Protein AF-A0A327NT05-F1 (afdb_monomer)

Mean predicted aligned error: 14.27 Å

Radius of gyration: 26.42 Å; Cα contacts (8 Å, |Δi|>4): 217; chains: 1; bounding box: 80×36×67 Å

Structure (mmCIF, N/CA/C/O backbone):
data_AF-A0A327NT05-F1
#
_entry.id   AF-A0A327NT05-F1
#
loop_
_atom_site.group_PDB
_atom_site.id
_atom_site.type_symbol
_atom_site.label_atom_id
_atom_site.label_alt_id
_atom_site.label_comp_id
_atom_site.label_asym_id
_atom_site.label_entity_id
_atom_site.label_seq_id
_atom_site.pdbx_PDB_ins_code
_atom_site.Cartn_x
_atom_site.Cartn_y
_atom_site.Cartn_z
_atom_site.occupancy
_atom_site.B_iso_or_equiv
_atom_site.auth_seq_id
_atom_site.auth_comp_id
_atom_site.auth_asym_id
_atom_site.auth_atom_id
_atom_si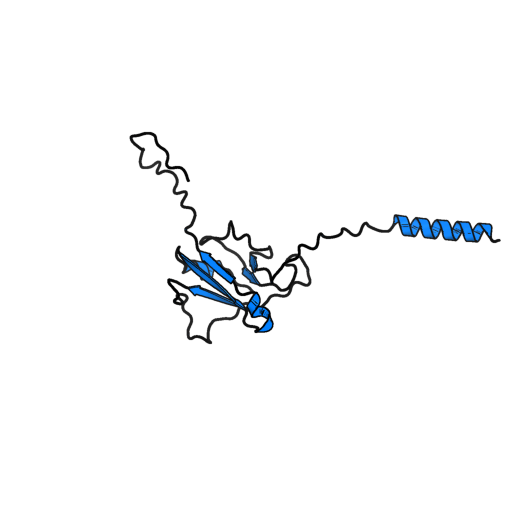te.pdbx_PDB_model_num
ATOM 1 N N . MET A 1 1 ? -62.769 20.869 27.139 1.00 61.34 1 MET A N 1
ATOM 2 C CA . MET A 1 1 ? -61.342 20.604 27.441 1.00 61.34 1 MET A CA 1
ATOM 3 C C . MET A 1 1 ? -60.601 19.830 26.342 1.00 61.34 1 MET A C 1
ATOM 5 O O . MET A 1 1 ? -59.441 20.137 26.118 1.00 61.34 1 MET A O 1
ATOM 9 N N . ASN A 1 2 ? -61.232 18.925 25.579 1.00 66.12 2 ASN A N 1
ATOM 10 C CA . ASN A 1 2 ? -60.517 18.083 24.594 1.00 66.12 2 ASN A CA 1
ATOM 11 C C . ASN A 1 2 ? -59.903 18.826 23.387 1.00 66.12 2 ASN A C 1
ATOM 13 O O . ASN A 1 2 ? -58.853 18.423 22.898 1.00 66.12 2 ASN A O 1
ATOM 17 N N . LYS A 1 3 ? -60.503 19.929 22.914 1.00 69.88 3 LYS A N 1
ATOM 18 C CA . LYS A 1 3 ? -59.990 20.667 21.738 1.00 69.88 3 LYS A CA 1
ATOM 19 C C . LYS A 1 3 ? -58.618 21.317 21.978 1.00 69.88 3 LYS A C 1
ATOM 21 O O . LYS A 1 3 ? -57.802 21.357 21.066 1.00 69.88 3 LYS A O 1
ATOM 26 N N . LEU A 1 4 ? -58.354 21.778 23.204 1.00 74.94 4 LEU A N 1
ATOM 27 C CA . LEU A 1 4 ? -57.082 22.409 23.567 1.00 74.94 4 LEU A CA 1
ATOM 28 C C . LEU A 1 4 ? -55.939 21.382 23.631 1.00 74.94 4 LEU A C 1
ATOM 30 O O . LEU A 1 4 ? -54.833 21.670 23.190 1.00 74.94 4 LEU A O 1
ATOM 34 N N . ILE A 1 5 ? -56.234 20.164 24.096 1.00 78.25 5 ILE A N 1
ATOM 35 C CA . ILE A 1 5 ? -55.276 19.048 24.152 1.00 78.25 5 ILE A CA 1
ATOM 36 C C . ILE A 1 5 ? -54.889 18.594 22.736 1.00 78.25 5 ILE A C 1
ATOM 38 O O . ILE A 1 5 ? -53.714 18.371 22.458 1.00 78.25 5 ILE A O 1
ATOM 42 N N . HIS A 1 6 ? -55.854 18.524 21.812 1.00 73.44 6 HIS A N 1
ATOM 43 C CA . HIS A 1 6 ? -55.565 18.186 20.416 1.00 73.44 6 HIS A CA 1
ATOM 44 C C . HIS A 1 6 ? -54.700 19.239 19.713 1.00 73.44 6 HIS A C 1
ATOM 46 O O . HIS A 1 6 ? -53.795 18.871 18.968 1.00 73.44 6 HIS A O 1
ATOM 52 N N . LEU A 1 7 ? -54.936 20.529 19.975 1.00 77.94 7 LEU A N 1
ATOM 53 C CA . LEU A 1 7 ? -54.112 21.611 19.426 1.00 77.94 7 LEU A CA 1
ATOM 54 C C . LEU A 1 7 ? -52.679 21.572 19.973 1.00 77.94 7 LEU A C 1
ATOM 56 O O . LEU A 1 7 ? -51.734 21.718 19.204 1.00 77.94 7 LEU A O 1
ATOM 60 N N . LEU A 1 8 ? -52.508 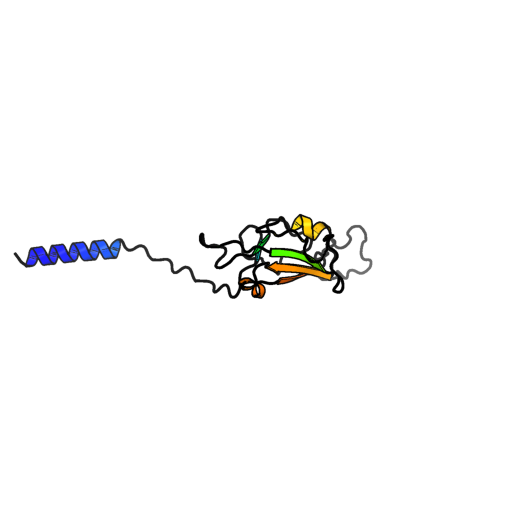21.299 21.269 1.00 80.00 8 LEU A N 1
ATOM 61 C CA . LEU A 1 8 ? -51.188 21.140 21.887 1.00 80.00 8 LEU A CA 1
ATOM 62 C C . LEU A 1 8 ? -50.413 19.960 21.290 1.00 80.00 8 LEU A C 1
ATOM 64 O O . LEU A 1 8 ? -49.258 20.121 20.904 1.00 80.00 8 LEU A O 1
ATOM 68 N N . ASN A 1 9 ? -51.062 18.805 21.129 1.00 79.12 9 ASN A N 1
ATOM 69 C CA . ASN A 1 9 ? -50.431 17.632 20.521 1.00 79.12 9 ASN A CA 1
ATOM 70 C C . ASN A 1 9 ? -50.033 17.883 19.058 1.00 79.12 9 ASN A C 1
ATOM 72 O O . ASN A 1 9 ? -48.972 17.435 18.629 1.00 79.12 9 ASN A O 1
ATOM 76 N N . LEU A 1 10 ? -50.846 18.632 18.304 1.00 83.19 10 LEU A N 1
ATOM 77 C CA . LEU A 1 10 ? -50.536 18.993 16.920 1.00 83.19 10 LEU A CA 1
ATOM 78 C C . LEU A 1 10 ? -49.303 19.908 16.839 1.00 83.19 10 LEU A C 1
ATOM 80 O O . LEU A 1 10 ? -48.413 19.670 16.028 1.00 83.19 10 LEU A O 1
ATOM 84 N N . VAL A 1 11 ? -49.221 20.924 17.701 1.00 83.31 11 VAL A N 1
ATOM 85 C CA . VAL A 1 11 ? -48.087 21.864 17.729 1.00 83.31 11 VAL A CA 1
ATOM 86 C C . VAL A 1 11 ? -46.790 21.158 18.136 1.00 83.31 11 VAL A C 1
ATOM 88 O O . VAL A 1 11 ? -45.739 21.406 17.539 1.00 83.31 11 VAL A O 1
ATOM 91 N N . VAL A 1 12 ? -46.853 20.227 19.093 1.00 83.00 12 VAL A N 1
ATOM 92 C CA . VAL A 1 12 ? -45.695 19.408 19.488 1.00 83.00 12 VAL A CA 1
ATOM 93 C C . VAL A 1 12 ? -45.249 18.501 18.338 1.00 83.00 12 VAL A C 1
ATOM 95 O O . VAL A 1 12 ? -44.059 18.414 18.048 1.00 83.00 12 VAL A O 1
ATOM 98 N N . LEU A 1 13 ? -46.185 17.882 17.615 1.00 78.81 13 LEU A N 1
ATOM 99 C CA . LEU A 1 13 ? -45.848 17.017 16.483 1.00 78.81 13 LEU A CA 1
ATOM 100 C C . LEU A 1 13 ? -45.202 17.802 15.329 1.00 78.81 13 LEU A C 1
ATOM 102 O O . LEU A 1 13 ? -44.210 17.358 14.757 1.00 78.81 13 LEU A O 1
ATOM 106 N N . VAL A 1 14 ? -45.722 18.990 15.013 1.00 82.81 14 VAL A N 1
ATOM 107 C CA . VAL A 1 14 ? -45.192 19.838 13.933 1.00 82.81 14 VAL A CA 1
ATOM 108 C C . VAL A 1 14 ? -43.806 20.390 14.277 1.00 82.81 14 VAL A C 1
ATOM 110 O O . VAL A 1 14 ? -42.925 20.406 13.420 1.00 82.81 14 VAL A O 1
ATOM 113 N N . THR A 1 15 ? -43.569 20.785 15.530 1.00 75.88 15 THR A N 1
ATOM 114 C CA . THR A 1 15 ? -42.241 21.255 15.963 1.00 75.88 15 THR A CA 1
ATOM 115 C C . THR A 1 15 ? -41.197 20.134 15.976 1.00 75.88 15 THR A C 1
ATOM 117 O O . THR A 1 15 ? -40.042 20.383 15.630 1.00 75.88 15 THR A O 1
ATOM 120 N N . LEU A 1 16 ? -41.590 18.892 16.280 1.00 74.62 16 LEU A N 1
ATOM 121 C CA . LEU A 1 16 ? -40.715 17.719 16.157 1.00 74.62 16 LEU A CA 1
ATOM 122 C C . LEU A 1 16 ? -40.359 17.405 14.695 1.00 74.62 16 LEU A C 1
ATOM 124 O O . LEU A 1 16 ? -39.199 17.120 14.402 1.00 74.62 16 LEU A O 1
ATOM 128 N N . LEU A 1 17 ? -41.326 17.502 13.778 1.00 70.94 17 LEU A N 1
ATOM 129 C CA . LEU A 1 17 ? -41.114 17.237 12.349 1.00 70.94 17 LEU A CA 1
ATOM 130 C C . LEU A 1 17 ? -40.262 18.312 11.657 1.00 70.94 17 LEU A C 1
ATOM 132 O O . LEU A 1 17 ? -39.501 17.997 10.749 1.00 70.94 17 LEU A O 1
ATOM 136 N N . LEU A 1 18 ? -40.351 19.573 12.084 1.00 70.62 18 LEU A N 1
ATOM 137 C CA . LEU A 1 18 ? -39.561 20.666 11.499 1.00 70.62 18 LEU A CA 1
ATOM 138 C C . LEU A 1 18 ? -38.110 20.712 12.009 1.00 70.62 18 LEU A C 1
ATOM 140 O O . LEU A 1 18 ? -37.250 21.283 11.342 1.00 70.62 18 LEU A O 1
ATOM 144 N N . ASN A 1 19 ? -37.819 20.092 13.157 1.00 65.44 19 ASN A N 1
ATOM 145 C CA . ASN A 1 19 ? -36.471 20.035 13.733 1.00 65.44 19 ASN A CA 1
ATOM 146 C C . ASN A 1 19 ? -35.672 18.783 13.340 1.00 65.44 19 ASN A C 1
ATOM 148 O O . ASN A 1 19 ? -34.506 18.658 13.731 1.00 65.44 19 ASN A O 1
ATOM 152 N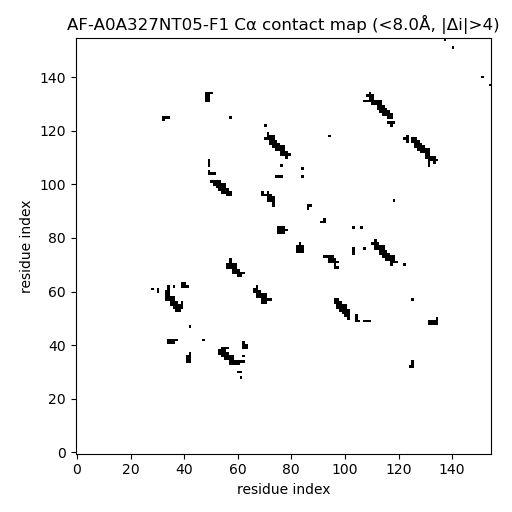 N . SER A 1 20 ? -36.246 17.853 12.573 1.00 62.62 20 SER A N 1
ATOM 153 C CA . SER A 1 20 ? -35.477 16.717 12.071 1.00 62.62 20 SER A CA 1
ATOM 154 C C . SER A 1 20 ? -34.513 17.195 10.986 1.00 62.62 20 SER A C 1
ATOM 156 O O . SER A 1 20 ? -34.911 17.472 9.854 1.00 62.62 20 SER A O 1
ATOM 158 N N . LYS A 1 21 ? -33.224 17.300 11.328 1.00 59.44 21 LYS A N 1
ATOM 159 C CA . LYS A 1 21 ? -32.163 17.495 10.334 1.00 59.44 21 LYS A CA 1
ATOM 160 C C . LYS A 1 21 ? -32.225 16.335 9.334 1.00 59.44 21 LYS A C 1
ATOM 162 O O . LYS A 1 21 ? -32.349 15.192 9.782 1.00 59.44 21 LYS A O 1
ATOM 167 N N . PRO A 1 22 ? -32.113 16.581 8.017 1.00 56.31 22 PRO A N 1
ATOM 168 C CA . PRO A 1 22 ? -31.980 15.492 7.067 1.00 56.31 22 PRO A CA 1
ATOM 169 C C . PRO A 1 22 ? -30.726 14.706 7.448 1.00 56.31 22 PRO A C 1
ATOM 171 O O . PRO A 1 22 ? -29.618 15.246 7.440 1.00 56.31 22 PRO A O 1
ATOM 174 N N . VAL A 1 23 ? -30.910 13.443 7.834 1.00 51.62 23 VAL A N 1
ATOM 175 C CA . VAL A 1 23 ? -29.812 12.483 7.905 1.00 51.62 23 VAL A CA 1
ATOM 176 C C . VAL A 1 23 ? -29.284 12.406 6.483 1.00 51.62 23 VAL A C 1
ATOM 178 O O . VAL A 1 23 ? -29.936 11.844 5.605 1.00 51.62 23 VAL A O 1
ATOM 181 N N . GLN A 1 24 ? -28.148 13.057 6.231 1.00 47.56 24 GLN A N 1
ATOM 182 C CA . GLN A 1 24 ? -27.406 12.827 5.006 1.00 47.56 24 GLN A CA 1
ATOM 183 C C . GLN A 1 24 ? -27.078 11.341 5.015 1.00 47.56 24 GLN A C 1
ATOM 185 O O . GLN A 1 24 ? -26.281 10.878 5.830 1.00 47.56 24 GLN A O 1
ATOM 190 N N . ALA A 1 25 ? -27.766 10.586 4.162 1.00 42.88 25 ALA A N 1
ATOM 191 C CA . ALA A 1 25 ? -27.378 9.234 3.841 1.00 42.88 25 ALA A CA 1
ATOM 192 C C . ALA A 1 25 ? -25.999 9.356 3.195 1.00 42.88 25 ALA A C 1
ATOM 194 O O . ALA A 1 25 ? -25.887 9.655 2.007 1.00 42.88 25 ALA A O 1
ATOM 195 N N . HIS A 1 26 ? -24.950 9.237 4.009 1.00 46.41 26 HIS A N 1
ATOM 196 C CA . HIS A 1 26 ? -23.604 9.083 3.500 1.00 46.41 26 HIS A CA 1
ATOM 197 C C . HIS A 1 26 ? -23.668 7.811 2.671 1.00 46.41 26 HIS A C 1
ATOM 199 O O . HIS A 1 26 ? -23.928 6.732 3.207 1.00 46.41 26 HIS A O 1
ATOM 205 N N . GLU A 1 27 ? -23.573 7.964 1.353 1.00 46.56 27 GLU A N 1
ATOM 206 C CA . GLU A 1 27 ? -23.531 6.849 0.426 1.00 46.56 27 GLU A CA 1
ATOM 207 C C . GLU A 1 27 ? -22.389 5.956 0.905 1.00 46.56 27 GLU A C 1
ATOM 209 O O . GLU A 1 27 ? -21.217 6.333 0.829 1.00 46.56 27 GLU A O 1
ATOM 214 N N . LYS A 1 28 ? -22.750 4.839 1.546 1.00 42.22 28 LYS A N 1
ATOM 215 C CA . LYS A 1 28 ? -21.807 3.924 2.170 1.00 42.22 28 LYS A CA 1
ATOM 216 C C . LYS A 1 28 ? -21.075 3.274 1.009 1.00 42.22 28 LYS A C 1
ATOM 218 O O . LYS A 1 28 ? -21.554 2.295 0.437 1.00 42.22 28 LYS A O 1
ATOM 223 N N . ARG A 1 29 ? -19.967 3.880 0.573 1.00 52.97 29 ARG A N 1
ATOM 224 C CA . ARG A 1 29 ? -19.095 3.267 -0.423 1.00 52.97 29 ARG A CA 1
ATOM 225 C C . ARG A 1 29 ? -18.702 1.931 0.179 1.00 52.97 29 ARG A C 1
ATOM 227 O O . ARG A 1 29 ? -18.068 1.881 1.226 1.00 52.97 29 ARG A O 1
ATOM 234 N N . ASN A 1 30 ? -19.171 0.844 -0.421 1.00 47.66 30 ASN A N 1
ATOM 235 C CA . ASN A 1 30 ? -18.843 -0.489 0.052 1.00 47.66 30 ASN A CA 1
ATOM 236 C C . ASN A 1 30 ? -17.352 -0.703 -0.219 1.00 47.66 30 ASN A C 1
ATOM 238 O O . ASN A 1 30 ? -16.967 -1.094 -1.321 1.00 47.66 30 ASN A O 1
ATOM 242 N N . PHE A 1 31 ? -16.510 -0.390 0.765 1.00 55.53 31 PHE A N 1
ATOM 243 C CA . PHE A 1 31 ? -15.091 -0.712 0.745 1.00 55.53 31 PHE A CA 1
ATOM 244 C C . PHE A 1 31 ? -14.970 -2.233 0.848 1.00 55.53 31 PHE A C 1
ATOM 246 O O . PHE A 1 31 ? -14.929 -2.812 1.931 1.00 55.53 31 PHE A O 1
ATOM 253 N N . TYR A 1 32 ? -15.011 -2.904 -0.302 1.00 52.16 32 TYR A N 1
ATOM 254 C CA . TYR A 1 32 ? -14.822 -4.344 -0.379 1.00 52.16 32 TYR A CA 1
ATOM 255 C C . TYR A 1 32 ? -13.328 -4.635 -0.204 1.00 52.16 32 TYR A C 1
ATOM 257 O O . TYR A 1 32 ? -12.534 -4.536 -1.139 1.00 52.16 32 TYR A O 1
ATOM 265 N N . GLY A 1 33 ? -12.954 -4.946 1.034 1.00 68.12 33 GLY A N 1
ATOM 266 C CA . GLY A 1 33 ? -11.579 -5.192 1.446 1.00 68.12 33 GLY A CA 1
ATOM 267 C C . GLY A 1 33 ? -10.938 -3.964 2.086 1.00 68.12 33 GLY A C 1
ATOM 268 O O . GLY A 1 33 ? -11.014 -2.858 1.558 1.00 68.12 33 GLY A O 1
ATOM 269 N N . ASN A 1 34 ? -10.276 -4.201 3.217 1.00 83.25 34 ASN A N 1
ATOM 270 C CA . ASN A 1 34 ? -9.513 -3.239 4.013 1.00 83.25 34 ASN A CA 1
ATOM 271 C C . ASN A 1 34 ? -8.710 -2.291 3.096 1.00 83.25 34 ASN A C 1
ATOM 273 O O . ASN A 1 34 ? -7.818 -2.758 2.360 1.00 83.25 34 ASN A O 1
ATOM 277 N N . PRO A 1 35 ? -9.071 -0.996 3.036 1.00 87.88 35 PRO A N 1
ATOM 278 C CA . PRO A 1 35 ? -8.473 -0.092 2.076 1.00 87.88 35 PRO A CA 1
ATOM 279 C C . PRO A 1 35 ? -7.021 0.217 2.431 1.00 87.88 35 PRO A C 1
ATOM 281 O O . PRO A 1 35 ? -6.648 0.436 3.584 1.00 87.88 35 PRO A O 1
ATOM 284 N N . LEU A 1 36 ? -6.196 0.276 1.388 1.00 93.38 36 LEU A N 1
ATOM 285 C CA . LEU A 1 36 ? -4.877 0.882 1.465 1.00 93.38 36 LEU A CA 1
ATOM 286 C C . LEU A 1 36 ? -5.052 2.389 1.291 1.00 93.38 36 LEU A C 1
ATOM 288 O O . LEU A 1 36 ? -5.733 2.826 0.363 1.00 93.38 36 LEU A O 1
ATOM 292 N N . THR A 1 37 ? -4.450 3.173 2.171 1.00 95.00 37 THR A N 1
ATOM 293 C CA . THR A 1 37 ? -4.575 4.630 2.195 1.00 95.00 37 THR A CA 1
ATOM 294 C C . THR A 1 37 ? -3.221 5.295 2.044 1.00 95.00 37 THR A C 1
ATOM 296 O O . THR A 1 37 ? -2.204 4.743 2.461 1.00 95.00 37 THR A O 1
ATOM 299 N N . LEU A 1 38 ? -3.216 6.492 1.461 1.00 95.44 38 LEU A N 1
ATOM 300 C CA . LEU A 1 38 ? -2.070 7.391 1.424 1.00 95.44 38 LEU A CA 1
ATOM 301 C C . LEU A 1 38 ? -2.515 8.750 1.961 1.00 95.44 38 LEU A C 1
ATOM 303 O O . LEU A 1 38 ? -3.446 9.357 1.430 1.00 95.44 38 LEU A O 1
ATOM 307 N N . ASN A 1 39 ? -1.866 9.215 3.028 1.00 94.88 39 ASN A N 1
ATOM 308 C CA . ASN A 1 39 ? -2.233 10.436 3.753 1.00 94.88 39 ASN A CA 1
ATOM 309 C C . ASN A 1 39 ? -3.703 10.432 4.217 1.00 94.88 39 ASN A C 1
ATOM 311 O O . ASN A 1 39 ? -4.407 11.433 4.093 1.00 94.88 39 ASN A O 1
ATOM 315 N N . GLY A 1 40 ? -4.176 9.281 4.707 1.00 91.06 40 GLY A N 1
ATOM 316 C CA . GLY A 1 40 ? -5.535 9.111 5.232 1.00 91.06 40 GLY A CA 1
ATOM 317 C C . GLY A 1 40 ? -6.638 9.039 4.174 1.00 91.06 40 GLY A C 1
ATOM 318 O O . GLY A 1 40 ? -7.800 8.903 4.530 1.00 91.06 40 GLY A O 1
ATOM 319 N N . LYS A 1 41 ? -6.307 9.104 2.879 1.00 91.44 41 LYS A N 1
ATOM 320 C CA . LYS A 1 41 ? -7.276 8.943 1.786 1.00 91.44 41 LYS A CA 1
ATOM 321 C C . LYS A 1 41 ? -7.111 7.584 1.115 1.00 91.44 41 LYS A C 1
ATOM 323 O O . LYS A 1 41 ? -5.972 7.116 1.039 1.00 91.44 41 LYS A O 1
ATOM 328 N N . PRO A 1 42 ? -8.183 6.966 0.581 1.00 91.75 42 PRO A N 1
ATOM 329 C CA . PRO A 1 42 ? -8.059 5.768 -0.245 1.00 91.75 42 PRO A CA 1
ATOM 330 C C . PRO A 1 42 ? -6.975 5.938 -1.313 1.00 91.75 42 PRO A C 1
ATOM 332 O O . PRO A 1 42 ? -6.922 6.960 -2.003 1.00 91.75 42 PRO A O 1
ATOM 335 N N . LEU A 1 43 ? -6.094 4.946 -1.441 1.00 92.81 43 LEU A N 1
ATOM 336 C CA . LEU A 1 43 ? -4.990 5.009 -2.383 1.00 92.81 43 LEU A CA 1
ATOM 337 C C . LEU A 1 43 ? -5.526 5.056 -3.816 1.00 92.81 43 LEU A C 1
ATOM 339 O O . LEU A 1 43 ? -6.219 4.145 -4.272 1.00 92.81 43 LEU A O 1
ATOM 343 N N . ASN A 1 44 ? -5.132 6.088 -4.557 1.00 92.31 44 ASN A N 1
ATOM 344 C CA . ASN A 1 44 ? -5.358 6.132 -5.991 1.00 92.31 44 ASN A CA 1
ATOM 345 C C . ASN A 1 44 ? -4.242 5.374 -6.730 1.00 92.31 44 ASN A C 1
ATOM 347 O O . ASN A 1 44 ? -3.144 5.894 -6.941 1.00 92.31 44 ASN A O 1
ATOM 351 N N . TYR A 1 45 ? -4.540 4.143 -7.148 1.00 90.75 45 TYR A N 1
ATOM 352 C CA . TYR A 1 45 ? -3.597 3.276 -7.860 1.00 90.75 45 TYR A CA 1
ATOM 353 C C . TYR A 1 45 ? -3.170 3.813 -9.233 1.00 90.75 45 TYR A C 1
ATOM 355 O O . TYR A 1 45 ? -2.112 3.419 -9.718 1.00 90.75 45 TYR A O 1
ATOM 363 N N . SER A 1 46 ? -3.951 4.695 -9.872 1.00 88.38 46 SER A N 1
ATOM 364 C CA . SER A 1 46 ? -3.574 5.255 -11.179 1.00 88.38 46 SER A CA 1
ATOM 365 C C . SER A 1 46 ? -2.492 6.330 -11.069 1.00 88.38 46 SER A C 1
ATOM 367 O O . SER A 1 46 ? -1.704 6.492 -11.997 1.00 88.38 46 SER A O 1
ATOM 369 N N . SER A 1 47 ? -2.419 7.026 -9.929 1.00 88.81 47 SER A N 1
ATOM 370 C CA . SER A 1 47 ? -1.422 8.069 -9.660 1.00 88.81 47 SER A CA 1
ATOM 371 C C . SER A 1 47 ? -0.261 7.605 -8.774 1.00 88.81 47 SER A C 1
ATOM 373 O O . SER A 1 47 ? 0.727 8.325 -8.635 1.00 88.81 47 SER A O 1
ATOM 375 N N . PHE A 1 48 ? -0.373 6.437 -8.133 1.00 92.62 48 PHE A N 1
ATOM 376 C CA . PHE A 1 48 ? 0.692 5.891 -7.294 1.00 92.62 48 PHE A CA 1
ATOM 377 C C . PHE A 1 48 ? 1.891 5.447 -8.144 1.00 92.62 48 PHE A C 1
ATOM 379 O O . PHE A 1 48 ? 1.740 4.715 -9.122 1.00 92.62 48 PHE A O 1
ATOM 386 N N . SER A 1 49 ? 3.092 5.895 -7.779 1.00 92.00 49 SER A N 1
ATOM 387 C CA . SER A 1 49 ? 4.316 5.667 -8.552 1.00 92.00 49 SER A CA 1
ATOM 388 C C . SER A 1 49 ? 5.566 5.672 -7.667 1.00 92.00 49 SER A C 1
ATOM 390 O O . SER A 1 49 ? 5.494 5.890 -6.460 1.00 92.00 49 SER A O 1
ATOM 392 N N . LEU A 1 50 ? 6.740 5.473 -8.274 1.00 92.75 50 LEU A N 1
ATOM 393 C CA . LEU A 1 50 ? 8.041 5.518 -7.590 1.00 92.75 50 LEU A CA 1
ATOM 394 C C . LEU A 1 50 ? 8.331 6.862 -6.895 1.00 92.75 50 LEU A C 1
ATOM 396 O O . LEU A 1 50 ? 9.113 6.910 -5.945 1.00 92.75 50 LEU A O 1
ATOM 400 N N . SER A 1 51 ? 7.707 7.953 -7.348 1.00 91.88 51 SER A N 1
ATOM 401 C CA . SER A 1 51 ? 7.853 9.280 -6.742 1.00 91.88 51 SER A CA 1
ATOM 402 C C . SER A 1 51 ? 6.812 9.564 -5.665 1.00 91.88 51 SER A C 1
ATOM 404 O O . SER A 1 51 ? 6.856 10.637 -5.066 1.00 91.88 51 SER A O 1
ATOM 406 N N . SER A 1 52 ? 5.888 8.638 -5.387 1.00 94.06 52 SER A N 1
ATOM 407 C CA . SER A 1 52 ? 4.898 8.825 -4.331 1.00 94.06 52 SER A CA 1
ATOM 408 C C . SER A 1 52 ? 5.568 9.023 -2.968 1.00 94.06 52 SER A C 1
ATOM 410 O O . SER A 1 52 ? 6.624 8.460 -2.657 1.00 94.06 52 SER A O 1
ATOM 412 N N . ARG A 1 53 ? 4.946 9.887 -2.165 1.00 95.50 53 ARG A N 1
ATOM 413 C CA . ARG A 1 53 ? 5.388 10.303 -0.833 1.00 95.50 53 ARG A CA 1
ATOM 414 C C . ARG A 1 53 ? 4.194 10.330 0.108 1.00 95.50 53 ARG A C 1
ATOM 416 O O . ARG A 1 53 ? 3.072 10.584 -0.340 1.00 95.50 53 ARG A O 1
ATOM 423 N N . GLY A 1 54 ? 4.455 10.132 1.395 1.00 96.50 54 GLY A N 1
ATOM 424 C CA . GLY A 1 54 ? 3.454 10.280 2.440 1.00 96.50 54 GLY A CA 1
ATOM 425 C C . GLY A 1 54 ? 3.168 8.994 3.198 1.00 96.50 54 GLY A C 1
ATOM 426 O O . GLY A 1 54 ? 3.745 7.938 2.936 1.00 96.50 54 GLY A O 1
ATOM 427 N N . MET A 1 55 ? 2.253 9.113 4.154 1.00 97.25 55 MET A N 1
ATOM 428 C CA . MET A 1 55 ? 1.958 8.062 5.119 1.00 97.25 55 MET A CA 1
ATOM 429 C C . MET A 1 55 ? 1.036 7.016 4.506 1.00 97.25 55 MET A C 1
ATOM 431 O O . MET A 1 55 ? -0.133 7.294 4.231 1.00 97.25 55 MET A O 1
ATOM 435 N N . LEU A 1 56 ? 1.571 5.819 4.297 1.00 96.88 56 LEU A N 1
ATOM 436 C CA . LEU A 1 56 ? 0.832 4.654 3.844 1.00 96.88 56 LEU A CA 1
ATOM 437 C C . LEU A 1 56 ? 0.303 3.882 5.052 1.00 96.88 56 LEU A C 1
ATOM 439 O O . LEU A 1 56 ? 1.063 3.601 5.979 1.00 96.88 56 LEU A O 1
ATOM 443 N N . ALA A 1 57 ? -0.973 3.511 5.025 1.00 96.06 57 ALA A N 1
ATOM 444 C CA . ALA A 1 57 ? -1.582 2.669 6.048 1.00 96.06 57 ALA A CA 1
ATOM 445 C C . ALA A 1 57 ? -2.633 1.738 5.443 1.00 96.06 57 ALA A C 1
ATOM 447 O O . ALA A 1 57 ? -3.327 2.107 4.493 1.00 96.06 57 ALA A O 1
ATOM 448 N N . VAL A 1 58 ? -2.778 0.549 6.020 1.00 94.75 58 VAL A N 1
ATOM 449 C CA . VAL A 1 58 ? -3.933 -0.321 5.781 1.00 94.75 58 VAL A CA 1
ATOM 450 C C . VAL A 1 58 ? -4.928 -0.049 6.899 1.00 94.75 58 VAL A C 1
ATOM 452 O O . VAL A 1 58 ? -4.538 -0.058 8.068 1.00 94.75 58 VAL A O 1
ATOM 455 N N . VAL A 1 59 ? -6.188 0.199 6.562 1.00 92.75 59 VAL A N 1
ATOM 456 C CA . VAL A 1 59 ? -7.238 0.408 7.563 1.00 92.75 59 VAL A CA 1
ATOM 457 C C . VAL A 1 59 ? -8.307 -0.668 7.473 1.00 92.75 59 VAL A C 1
ATOM 459 O O . VAL A 1 59 ? -8.561 -1.230 6.408 1.00 92.75 59 VAL A O 1
ATOM 462 N N . ASP A 1 60 ? -8.907 -0.972 8.610 1.00 87.31 60 ASP A N 1
ATOM 463 C CA . ASP A 1 60 ? -10.175 -1.669 8.690 1.00 87.31 60 ASP A CA 1
ATOM 464 C C . ASP A 1 60 ? -11.299 -0.651 8.505 1.00 87.31 60 ASP A C 1
ATOM 466 O O . ASP A 1 60 ? -11.233 0.444 9.065 1.00 87.31 60 ASP A O 1
ATOM 470 N N . GLU A 1 61 ? -12.303 -1.023 7.716 1.00 81.38 61 GLU A N 1
ATOM 471 C CA . GLU A 1 61 ? -13.477 -0.197 7.403 1.00 81.38 61 GLU A CA 1
ATOM 472 C C . GLU A 1 61 ? -13.224 1.048 6.518 1.00 81.38 61 GLU A C 1
ATOM 474 O O . GLU A 1 61 ? -12.293 1.100 5.710 1.00 81.38 61 GLU A O 1
ATOM 479 N N . ASP A 1 62 ? -14.150 2.012 6.582 1.00 79.12 62 ASP A N 1
ATOM 480 C CA . ASP A 1 62 ? -14.141 3.246 5.799 1.00 79.12 62 ASP A CA 1
ATOM 481 C C . ASP A 1 62 ? -13.024 4.183 6.290 1.00 79.12 62 ASP A C 1
ATOM 483 O O . ASP A 1 62 ? -13.086 4.636 7.431 1.00 79.12 62 ASP A O 1
ATOM 487 N N . PRO A 1 63 ? -12.033 4.534 5.453 1.00 78.69 63 PRO A N 1
ATOM 488 C CA . PRO A 1 63 ? -10.915 5.383 5.853 1.00 78.69 63 PRO A CA 1
ATOM 489 C C . PRO A 1 63 ? -11.318 6.822 6.198 1.00 78.69 63 PRO A C 1
ATOM 491 O O . PRO A 1 63 ? -10.529 7.533 6.817 1.00 78.69 63 PRO A O 1
ATOM 494 N N . GLU A 1 64 ? -12.512 7.266 5.798 1.00 79.38 64 GLU A N 1
ATOM 495 C CA . GLU A 1 64 ? -13.058 8.578 6.157 1.00 79.38 64 GLU A CA 1
ATOM 496 C C . GLU A 1 64 ? -13.849 8.533 7.482 1.00 79.38 64 GLU A C 1
ATOM 498 O O . GLU A 1 64 ? -14.165 9.581 8.055 1.00 79.38 64 GLU A O 1
ATOM 503 N N . SER A 1 65 ? -14.125 7.335 8.014 1.00 79.50 65 SER A N 1
ATOM 504 C CA . SER A 1 65 ? -14.752 7.150 9.324 1.00 79.50 65 SER A CA 1
ATOM 505 C C . SER A 1 65 ? -13.766 7.402 10.465 1.00 79.50 65 SER A C 1
ATOM 507 O O . SER A 1 65 ? -12.583 7.073 10.401 1.00 79.50 65 SER A O 1
ATOM 509 N N . LYS A 1 66 ? -14.280 7.923 11.584 1.00 76.94 66 LYS A N 1
ATOM 510 C CA . LYS A 1 66 ? -13.519 8.034 12.842 1.00 76.94 66 LYS A CA 1
ATOM 511 C C . LYS A 1 66 ? -13.267 6.680 13.509 1.00 76.94 66 LYS A C 1
ATOM 513 O O . LYS A 1 66 ? -12.434 6.598 14.405 1.00 76.94 66 LYS A O 1
ATOM 518 N N . GLU A 1 67 ? -14.007 5.657 13.099 1.00 76.62 67 GLU A N 1
ATOM 519 C CA . GLU A 1 67 ? -13.926 4.293 13.629 1.00 76.62 67 GLU A CA 1
ATOM 520 C C . GLU A 1 67 ? -12.868 3.453 12.896 1.00 76.62 67 GLU A C 1
ATOM 522 O O . GLU A 1 67 ? -12.530 2.366 13.355 1.00 76.62 67 GLU A O 1
ATOM 527 N N . ALA A 1 68 ? -12.282 3.981 11.812 1.00 83.50 68 ALA A N 1
ATOM 528 C CA . ALA A 1 68 ? -11.263 3.294 11.032 1.00 83.50 68 ALA A CA 1
ATOM 529 C C . ALA A 1 68 ? -10.050 2.928 11.896 1.00 83.50 68 ALA A C 1
ATOM 531 O O . ALA A 1 68 ? -9.340 3.796 12.421 1.00 83.50 68 ALA A O 1
ATOM 532 N N . THR A 1 69 ? -9.772 1.631 12.014 1.00 90.38 69 THR A N 1
ATOM 533 C CA . THR A 1 69 ? -8.621 1.144 12.783 1.00 90.38 69 THR A CA 1
ATOM 534 C C . THR A 1 69 ? -7.468 0.781 11.859 1.00 90.38 69 THR A C 1
ATOM 536 O O . THR A 1 69 ? -7.660 0.207 10.791 1.00 90.38 69 THR A O 1
ATOM 539 N N . LYS A 1 70 ? -6.233 1.114 12.244 1.00 93.50 70 LYS A N 1
ATOM 540 C CA . LYS A 1 70 ? -5.048 0.743 11.457 1.00 93.50 70 LYS A CA 1
ATOM 541 C C . LYS A 1 70 ? -4.719 -0.735 11.652 1.00 93.50 70 LYS A C 1
ATOM 543 O O . LYS A 1 70 ? -4.656 -1.228 12.778 1.00 93.50 70 LYS A O 1
ATOM 548 N N . ILE A 1 71 ? -4.436 -1.416 10.552 1.00 94.31 71 ILE A N 1
ATOM 549 C CA . ILE A 1 71 ? -4.010 -2.813 10.525 1.00 94.31 71 ILE A CA 1
ATOM 550 C C . ILE A 1 71 ? -2.482 -2.857 10.536 1.00 94.31 71 ILE A C 1
ATOM 552 O O . ILE A 1 71 ? -1.871 -2.179 9.716 1.00 94.31 71 ILE A O 1
ATOM 556 N N . PRO A 1 72 ? -1.839 -3.651 11.409 1.00 95.69 72 PRO A N 1
ATOM 557 C CA . PRO A 1 72 ? -0.392 -3.809 11.379 1.00 95.69 72 PRO A CA 1
ATOM 558 C C . PRO A 1 72 ? 0.045 -4.631 10.158 1.00 95.69 72 PRO A C 1
ATOM 560 O O . PRO A 1 72 ? -0.459 -5.736 9.922 1.00 95.69 72 PRO A O 1
ATOM 563 N N . PHE A 1 73 ? 1.022 -4.127 9.407 1.00 94.88 73 PHE A N 1
ATOM 564 C CA . PHE A 1 73 ? 1.534 -4.750 8.187 1.00 94.88 73 PHE A CA 1
ATOM 565 C C . PHE A 1 73 ? 3.060 -4.682 8.085 1.00 94.88 73 PHE A C 1
ATOM 567 O O . PHE A 1 73 ? 3.731 -3.881 8.735 1.00 94.88 73 PHE A O 1
ATOM 574 N N . ARG A 1 74 ? 3.610 -5.539 7.227 1.00 94.19 74 ARG A N 1
ATOM 575 C CA . ARG A 1 74 ? 4.977 -5.476 6.711 1.00 94.19 74 ARG A CA 1
ATOM 576 C C . ARG A 1 74 ? 4.947 -4.907 5.303 1.00 94.19 74 ARG A C 1
ATOM 578 O O . ARG A 1 74 ? 4.004 -5.153 4.549 1.00 94.19 74 ARG A O 1
ATOM 585 N N . ILE A 1 75 ? 5.989 -4.169 4.944 1.00 93.88 75 ILE A N 1
ATOM 586 C CA . ILE A 1 75 ? 6.153 -3.596 3.612 1.00 93.88 75 ILE A CA 1
ATOM 587 C C . ILE A 1 75 ? 7.548 -3.912 3.086 1.00 93.88 75 ILE A C 1
ATOM 589 O O . ILE A 1 75 ? 8.539 -3.736 3.792 1.00 93.88 75 ILE A O 1
ATOM 593 N N . TYR A 1 76 ? 7.627 -4.423 1.862 1.00 93.62 76 TYR A N 1
ATOM 594 C CA . TYR A 1 76 ? 8.894 -4.825 1.260 1.00 93.62 76 TYR A CA 1
ATOM 595 C C . TYR A 1 76 ? 8.814 -4.848 -0.265 1.00 93.62 76 TYR A C 1
ATOM 597 O O . TYR A 1 76 ? 7.736 -4.909 -0.856 1.00 93.62 76 TYR A O 1
ATOM 605 N N . LEU A 1 77 ? 9.977 -4.799 -0.907 1.00 94.12 77 LEU A N 1
ATOM 606 C CA . LEU A 1 77 ? 10.111 -4.847 -2.359 1.00 94.12 77 LEU A CA 1
ATOM 607 C C . LEU A 1 77 ? 10.500 -6.249 -2.812 1.00 94.12 77 LEU A C 1
ATOM 609 O O . LEU A 1 77 ? 11.388 -6.870 -2.221 1.00 94.12 77 LEU A O 1
ATOM 613 N N . LYS A 1 78 ? 9.896 -6.712 -3.906 1.00 94.38 78 LYS A N 1
ATOM 614 C CA . LYS A 1 78 ? 10.332 -7.893 -4.650 1.00 94.38 78 LYS A CA 1
ATOM 615 C C . LYS A 1 78 ? 10.793 -7.522 -6.054 1.00 94.38 78 LYS A C 1
ATOM 617 O O . LYS A 1 78 ? 10.095 -6.821 -6.777 1.00 94.38 78 LYS A O 1
ATOM 622 N N . ARG A 1 79 ? 11.942 -8.053 -6.468 1.00 93.69 79 ARG A N 1
ATOM 623 C CA . ARG A 1 79 ? 12.475 -7.945 -7.831 1.00 93.69 79 ARG A CA 1
ATOM 624 C C . ARG A 1 79 ? 12.656 -9.339 -8.393 1.00 93.69 79 ARG A C 1
ATOM 626 O O . ARG A 1 79 ? 13.362 -10.148 -7.797 1.00 93.69 79 ARG A O 1
ATOM 633 N N . ALA A 1 80 ? 12.001 -9.624 -9.517 1.00 91.50 80 ALA A N 1
ATOM 634 C CA . ALA A 1 80 ? 12.020 -10.956 -10.129 1.00 91.50 80 ALA A CA 1
ATOM 635 C C . ALA A 1 80 ? 11.698 -12.088 -9.119 1.00 91.50 80 ALA A C 1
ATOM 637 O O . ALA A 1 80 ? 12.319 -13.144 -9.130 1.00 91.50 80 ALA A O 1
ATOM 638 N N . GLY A 1 81 ? 10.751 -11.841 -8.205 1.00 88.25 81 GLY A N 1
ATOM 639 C CA . GLY A 1 81 ? 10.315 -12.802 -7.183 1.00 88.25 81 GLY A CA 1
ATOM 640 C C . GLY A 1 81 ? 11.128 -12.819 -5.879 1.00 88.25 81 GLY A C 1
ATOM 641 O O . GLY A 1 81 ? 10.604 -13.287 -4.866 1.00 88.25 81 GLY A O 1
ATOM 642 N N . ALA A 1 82 ? 12.341 -12.257 -5.858 1.00 90.44 82 ALA A N 1
ATOM 643 C CA . ALA A 1 82 ? 13.204 -12.203 -4.674 1.00 90.44 82 ALA A CA 1
ATOM 644 C C . ALA A 1 82 ? 13.011 -10.903 -3.880 1.00 90.44 82 ALA A C 1
ATOM 646 O O . ALA A 1 82 ? 12.842 -9.838 -4.471 1.00 90.44 82 ALA A O 1
ATOM 647 N N . VAL A 1 83 ? 13.048 -10.969 -2.545 1.00 89.69 83 VAL A N 1
ATOM 648 C CA . VAL A 1 83 ? 12.975 -9.776 -1.681 1.00 89.69 83 VAL A CA 1
ATOM 649 C C . VAL A 1 83 ? 14.271 -8.971 -1.818 1.00 89.69 83 VAL A C 1
ATOM 651 O O . VAL A 1 83 ? 15.354 -9.531 -1.684 1.00 89.69 83 VAL A O 1
ATOM 654 N N . VAL A 1 84 ? 14.165 -7.669 -2.105 1.00 86.25 84 VAL A N 1
ATOM 655 C CA . VAL A 1 84 ? 15.327 -6.777 -2.327 1.00 86.25 84 VAL A CA 1
ATOM 656 C C . VAL A 1 84 ? 15.474 -5.666 -1.296 1.00 86.25 84 VAL A C 1
ATOM 658 O O . VAL A 1 84 ? 16.522 -5.028 -1.225 1.00 86.25 84 VAL A O 1
ATOM 661 N N . THR A 1 85 ? 14.449 -5.421 -0.486 1.00 75.56 85 THR A N 1
ATOM 662 C CA . THR A 1 85 ? 14.603 -4.600 0.718 1.00 75.56 85 THR A CA 1
ATOM 663 C C . THR A 1 85 ? 15.512 -5.332 1.704 1.00 75.56 85 THR A C 1
ATOM 665 O O . THR A 1 85 ? 15.332 -6.538 1.884 1.00 75.56 85 THR A O 1
ATOM 668 N N . PRO A 1 86 ? 16.459 -4.637 2.358 1.00 62.97 86 PRO A N 1
ATOM 669 C CA . PRO A 1 86 ? 17.306 -5.235 3.377 1.00 62.97 86 PRO A CA 1
ATOM 670 C C . PRO A 1 86 ? 16.446 -5.616 4.584 1.00 62.97 86 PRO A C 1
ATOM 672 O O . PRO A 1 86 ? 16.232 -4.833 5.503 1.00 62.97 86 PRO A O 1
ATOM 675 N N . SER A 1 87 ? 15.914 -6.831 4.563 1.00 55.62 87 SER A N 1
ATOM 676 C CA . SER A 1 87 ? 15.341 -7.477 5.727 1.00 55.62 87 SER A CA 1
ATOM 677 C C . SER A 1 87 ? 16.350 -8.488 6.234 1.00 55.62 87 SER A C 1
ATOM 679 O O . SER A 1 87 ? 16.625 -9.492 5.578 1.00 55.62 87 SER A O 1
ATOM 681 N N . VAL A 1 88 ? 16.890 -8.223 7.423 1.00 45.97 88 VAL A N 1
ATOM 682 C CA . VAL A 1 88 ? 17.394 -9.277 8.307 1.00 45.97 88 VAL A CA 1
ATOM 683 C C . VAL A 1 88 ? 16.268 -10.315 8.362 1.00 45.97 88 VAL A C 1
ATOM 685 O O . VAL A 1 88 ? 15.159 -9.887 8.652 1.00 45.97 88 VAL A O 1
ATOM 688 N N . SER A 1 89 ? 16.524 -11.577 7.989 1.00 42.41 89 SER A N 1
ATOM 689 C CA . SER A 1 89 ? 15.709 -12.821 8.063 1.00 42.41 89 SER A CA 1
ATOM 690 C C . SER A 1 89 ? 14.158 -12.775 8.001 1.00 42.41 89 SER A C 1
ATOM 692 O O . SER A 1 89 ? 13.507 -11.832 8.435 1.00 42.41 89 SER A O 1
ATOM 694 N N . ASP A 1 90 ? 13.527 -13.864 7.551 1.00 55.34 90 ASP A N 1
ATOM 695 C CA . ASP A 1 90 ? 12.070 -13.970 7.312 1.00 55.34 90 ASP A CA 1
ATOM 696 C C . ASP A 1 90 ? 11.137 -13.602 8.499 1.00 55.34 90 ASP A C 1
ATOM 698 O O . ASP A 1 90 ? 9.943 -13.384 8.292 1.00 55.34 90 ASP A O 1
ATOM 702 N N . ASN A 1 91 ? 11.655 -13.436 9.726 1.00 55.97 91 ASN A N 1
ATOM 703 C CA . ASN A 1 91 ? 10.887 -13.017 10.910 1.00 55.97 91 ASN A CA 1
ATOM 704 C C . ASN A 1 91 ? 11.253 -11.642 11.503 1.00 55.97 91 ASN A C 1
ATOM 706 O O . ASN A 1 91 ? 10.606 -11.212 12.456 1.00 55.97 91 ASN A O 1
ATOM 710 N N . THR A 1 92 ? 12.243 -10.933 10.962 1.00 65.44 92 THR A N 1
ATOM 711 C CA . THR A 1 92 ? 12.774 -9.679 11.545 1.00 65.44 92 THR A CA 1
ATOM 712 C C . THR A 1 92 ? 12.383 -8.422 10.770 1.00 65.44 92 THR A C 1
ATOM 714 O O . THR A 1 92 ? 12.875 -7.332 11.057 1.00 65.44 92 THR A O 1
ATOM 717 N N . GLN A 1 93 ? 11.464 -8.543 9.810 1.00 73.81 93 GLN A N 1
ATOM 718 C CA . GLN A 1 93 ? 10.899 -7.374 9.145 1.00 73.81 93 GLN A CA 1
ATOM 719 C C . GLN A 1 93 ? 10.105 -6.513 10.140 1.00 73.81 93 GLN A C 1
ATOM 721 O O . GLN A 1 93 ? 9.238 -7.047 10.843 1.00 73.81 93 GLN A O 1
ATOM 726 N N . PRO A 1 94 ? 10.364 -5.194 10.183 1.00 85.31 94 PRO A N 1
ATOM 727 C CA . PRO A 1 94 ? 9.616 -4.285 11.034 1.00 85.31 94 PRO A CA 1
ATOM 728 C C . PRO A 1 94 ? 8.127 -4.287 10.670 1.00 85.31 94 PRO A C 1
ATOM 730 O O . PRO A 1 94 ? 7.742 -4.400 9.503 1.00 85.31 94 PRO A O 1
ATOM 733 N N . VAL A 1 95 ? 7.298 -4.188 11.706 1.00 92.38 95 VAL A N 1
ATOM 734 C CA . VAL A 1 95 ? 5.840 -4.122 11.604 1.00 92.38 95 VAL A CA 1
ATOM 735 C C . VAL A 1 95 ? 5.411 -2.675 11.789 1.00 92.38 95 VAL A C 1
ATOM 737 O O . VAL A 1 95 ? 5.815 -2.028 12.753 1.00 92.38 95 VAL A O 1
ATOM 740 N N . TYR A 1 96 ? 4.574 -2.190 10.881 1.00 93.88 96 TYR A N 1
ATOM 741 C CA . TYR A 1 96 ? 4.112 -0.811 10.833 1.00 93.88 96 TYR A CA 1
ATOM 742 C C . TYR A 1 96 ? 2.591 -0.752 10.937 1.00 93.88 96 TYR A C 1
ATOM 744 O O . TYR A 1 96 ? 1.894 -1.600 10.386 1.00 93.88 96 TYR A O 1
ATOM 752 N N . TYR A 1 97 ? 2.077 0.273 11.612 1.00 95.12 97 TYR A N 1
ATOM 753 C CA . TYR A 1 97 ? 0.676 0.695 11.479 1.00 95.12 97 TYR A CA 1
ATOM 754 C C . TYR A 1 97 ? 0.534 1.794 10.423 1.00 95.12 97 TYR A C 1
ATOM 756 O O . TYR A 1 97 ? -0.495 1.909 9.761 1.00 95.12 97 TYR A O 1
ATOM 764 N N . ASP A 1 98 ? 1.586 2.590 10.260 1.00 95.25 98 ASP A N 1
ATOM 765 C CA . ASP A 1 98 ? 1.783 3.550 9.194 1.00 95.25 98 ASP A CA 1
ATOM 766 C C . ASP A 1 98 ? 3.283 3.707 8.905 1.00 95.25 98 ASP A C 1
ATOM 768 O O . ASP A 1 98 ? 4.142 3.379 9.727 1.00 95.25 98 ASP A O 1
ATOM 772 N N . ILE A 1 99 ? 3.611 4.148 7.696 1.00 94.81 99 ILE A N 1
ATOM 773 C CA . ILE A 1 99 ? 4.995 4.390 7.286 1.00 94.81 99 ILE A CA 1
ATOM 774 C C . ILE A 1 99 ? 5.031 5.450 6.192 1.00 94.81 99 ILE A C 1
ATOM 776 O O . ILE A 1 99 ? 4.160 5.461 5.322 1.00 94.81 99 ILE A O 1
ATOM 780 N N . ASP A 1 100 ? 6.049 6.312 6.188 1.00 96.44 100 ASP A N 1
ATOM 781 C CA . ASP A 1 100 ? 6.329 7.104 4.992 1.00 96.44 100 ASP A CA 1
ATOM 782 C C . ASP A 1 100 ? 6.823 6.177 3.875 1.00 96.44 100 ASP A C 1
ATOM 784 O O . ASP A 1 100 ? 7.931 5.632 3.916 1.00 96.44 100 ASP A O 1
ATOM 788 N N . VAL A 1 101 ? 5.986 6.007 2.852 1.00 95.44 101 VAL A N 1
ATOM 789 C CA . VAL A 1 101 ? 6.252 5.111 1.722 1.00 95.44 101 VAL A CA 1
ATOM 790 C C . VAL A 1 101 ? 7.506 5.512 0.946 1.00 95.44 101 VAL A C 1
ATOM 792 O O . VAL A 1 101 ? 8.117 4.674 0.279 1.00 95.44 101 VAL A O 1
ATOM 795 N N . SER A 1 102 ? 7.931 6.774 1.062 1.00 94.69 102 SER A N 1
ATOM 796 C CA . SER A 1 102 ? 9.131 7.294 0.413 1.00 94.69 102 SER A CA 1
ATOM 797 C C . SER A 1 102 ? 10.395 6.524 0.796 1.00 94.69 102 SER A C 1
ATOM 799 O O . SER A 1 102 ? 11.223 6.251 -0.073 1.00 94.69 102 SER A O 1
ATOM 801 N N . ALA A 1 103 ? 10.505 6.109 2.062 1.00 91.94 103 ALA A N 1
ATOM 802 C CA . ALA A 1 103 ? 11.663 5.395 2.586 1.00 91.94 103 ALA A CA 1
ATOM 803 C C . ALA A 1 103 ? 11.820 4.014 1.937 1.00 91.94 103 ALA A C 1
ATOM 805 O O . ALA A 1 103 ? 12.933 3.577 1.653 1.00 91.94 103 ALA A O 1
ATOM 806 N N . VAL A 1 104 ? 10.699 3.349 1.644 1.00 92.75 104 VAL A N 1
ATOM 807 C CA . VAL A 1 104 ? 10.694 2.057 0.947 1.00 92.75 104 VAL A CA 1
ATOM 808 C C . VAL A 1 104 ? 10.944 2.256 -0.546 1.00 92.75 104 VAL A C 1
ATOM 810 O O . VAL A 1 104 ? 11.776 1.568 -1.137 1.00 92.75 104 VAL A O 1
ATOM 813 N N . LEU A 1 105 ? 10.261 3.226 -1.161 1.00 93.88 105 LEU A N 1
ATOM 814 C CA . LEU A 1 105 ? 10.373 3.499 -2.596 1.00 93.88 105 LEU A CA 1
ATOM 815 C C . LEU A 1 105 ? 11.746 4.046 -3.006 1.00 93.88 105 LEU A C 1
ATOM 817 O O . LEU A 1 105 ? 12.121 3.901 -4.165 1.00 93.88 105 LEU A O 1
ATOM 821 N N . ALA A 1 106 ? 12.525 4.613 -2.080 1.00 92.06 106 ALA A N 1
ATOM 822 C CA . ALA A 1 106 ? 13.896 5.057 -2.337 1.00 92.06 106 ALA A CA 1
ATOM 823 C C . ALA A 1 106 ? 14.820 3.929 -2.836 1.00 92.06 106 ALA A C 1
ATOM 825 O O . ALA A 1 106 ? 15.798 4.198 -3.530 1.00 92.06 106 ALA A O 1
ATOM 826 N N . LEU A 1 107 ? 14.505 2.670 -2.511 1.00 91.44 107 LEU A N 1
ATOM 827 C CA . LEU A 1 107 ? 15.257 1.486 -2.947 1.00 91.44 107 LEU A CA 1
ATOM 828 C C . LEU A 1 107 ? 14.631 0.785 -4.167 1.00 91.44 107 LEU A C 1
ATOM 830 O O . LEU A 1 107 ? 15.198 -0.178 -4.697 1.00 91.44 107 LEU A O 1
ATOM 834 N N . ALA A 1 108 ? 13.456 1.241 -4.601 1.00 93.44 108 ALA A N 1
ATOM 835 C CA . ALA A 1 108 ? 12.680 0.604 -5.650 1.00 93.44 108 ALA A CA 1
ATOM 836 C C . ALA A 1 108 ? 13.197 0.931 -7.051 1.00 93.44 108 ALA A C 1
ATOM 838 O O . ALA A 1 108 ? 13.739 2.003 -7.322 1.00 93.44 108 ALA A O 1
ATOM 839 N N . ARG A 1 109 ? 12.979 -0.006 -7.972 1.00 94.06 109 ARG A N 1
ATOM 840 C CA . ARG A 1 109 ? 13.214 0.164 -9.406 1.00 94.06 109 ARG A CA 1
ATOM 841 C C . ARG A 1 109 ? 11.923 -0.054 -10.193 1.00 94.06 109 ARG A C 1
ATOM 843 O O . ARG A 1 109 ? 11.033 -0.770 -9.727 1.00 94.06 109 ARG A O 1
ATOM 850 N N . PRO A 1 110 ? 11.819 0.519 -11.405 1.00 93.62 110 PRO A N 1
ATOM 851 C CA . PRO A 1 110 ? 10.754 0.154 -12.328 1.00 93.62 110 PRO A CA 1
ATOM 852 C C . PRO A 1 110 ? 10.697 -1.365 -12.527 1.00 93.62 110 PRO A C 1
ATOM 854 O O . PRO A 1 110 ? 11.722 -2.007 -12.751 1.00 93.62 110 PRO A O 1
ATOM 857 N N . GLY A 1 111 ? 9.494 -1.928 -12.445 1.00 92.44 111 GLY A N 1
ATOM 858 C CA . GLY A 1 111 ? 9.248 -3.363 -12.565 1.00 92.44 111 GLY A CA 1
ATOM 859 C C . GLY A 1 111 ? 9.301 -4.144 -11.249 1.00 92.44 111 GLY A C 1
ATOM 860 O O . GLY A 1 111 ? 8.898 -5.309 -11.253 1.00 92.44 111 GLY A O 1
ATOM 861 N N . ASP A 1 112 ? 9.728 -3.537 -10.140 1.00 94.94 112 ASP A N 1
ATOM 862 C CA . ASP A 1 112 ? 9.622 -4.155 -8.816 1.00 94.94 112 ASP A CA 1
ATOM 863 C C . ASP A 1 112 ? 8.154 -4.277 -8.377 1.00 94.94 112 ASP A C 1
ATOM 865 O O . ASP A 1 112 ? 7.282 -3.509 -8.793 1.00 94.94 112 ASP A O 1
ATOM 869 N N . ASP A 1 113 ? 7.889 -5.237 -7.499 1.00 95.88 113 ASP A N 1
ATOM 870 C CA . ASP A 1 113 ? 6.613 -5.390 -6.815 1.00 95.88 113 ASP A CA 1
ATOM 871 C C .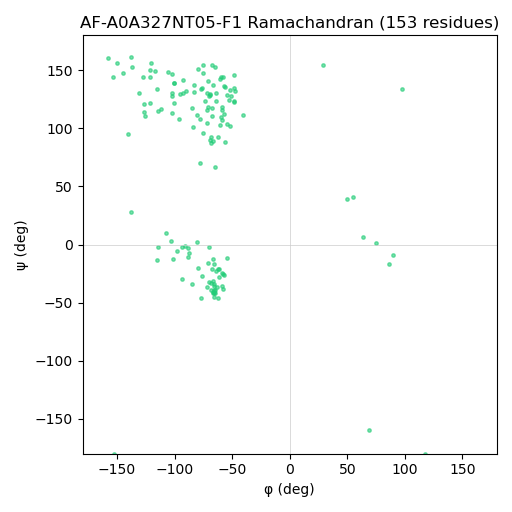 ASP A 1 113 ? 6.741 -4.821 -5.396 1.00 95.88 113 ASP A C 1
ATOM 873 O O . ASP A 1 113 ? 7.571 -5.279 -4.607 1.00 95.88 113 ASP A O 1
ATOM 877 N N . LEU A 1 114 ? 5.912 -3.837 -5.048 1.00 95.81 114 LEU A N 1
ATOM 878 C CA . LEU A 1 114 ? 5.737 -3.389 -3.669 1.00 95.81 114 LEU A CA 1
ATOM 879 C C . LEU A 1 114 ? 4.703 -4.283 -2.988 1.00 95.81 114 LEU A C 1
ATOM 881 O O . LEU A 1 114 ? 3.540 -4.321 -3.395 1.00 95.81 114 LEU A O 1
ATOM 885 N N . ILE A 1 115 ? 5.125 -4.995 -1.951 1.00 95.50 115 ILE A N 1
ATOM 886 C CA . ILE A 1 115 ? 4.278 -5.904 -1.188 1.00 95.50 115 ILE A CA 1
ATOM 887 C C . ILE A 1 115 ? 3.884 -5.228 0.119 1.00 95.50 115 ILE A C 1
ATOM 889 O O . ILE A 1 115 ? 4.749 -4.773 0.863 1.00 95.50 115 ILE A O 1
ATOM 893 N N . ILE A 1 116 ? 2.582 -5.194 0.397 1.00 95.19 116 ILE A N 1
ATOM 894 C CA . ILE A 1 116 ? 2.011 -4.817 1.690 1.00 95.19 116 ILE A CA 1
ATOM 895 C C . ILE A 1 116 ? 1.324 -6.059 2.249 1.00 95.19 116 ILE A C 1
ATOM 897 O O . ILE A 1 116 ? 0.364 -6.558 1.659 1.00 95.19 116 ILE A O 1
ATOM 901 N N . GLU A 1 117 ? 1.829 -6.583 3.360 1.00 93.81 117 GLU A N 1
ATOM 902 C CA . GLU A 1 117 ? 1.395 -7.856 3.934 1.00 93.81 117 GLU A CA 1
ATOM 903 C C . GLU A 1 117 ? 0.977 -7.687 5.401 1.00 93.81 117 GLU A C 1
ATOM 905 O O . GLU A 1 117 ? 1.826 -7.438 6.257 1.00 93.81 117 GLU A O 1
ATOM 910 N N . PRO A 1 118 ? -0.322 -7.814 5.712 1.00 94.12 118 PRO A N 1
ATOM 911 C CA . PRO A 1 118 ? -0.825 -7.786 7.081 1.00 94.12 118 PRO A CA 1
ATOM 912 C C . PRO A 1 118 ? -0.194 -8.867 7.958 1.00 94.12 118 PRO A C 1
ATOM 914 O O . PRO A 1 118 ? 0.054 -9.986 7.512 1.00 94.12 118 PRO A O 1
ATOM 917 N N . VAL A 1 119 ? 0.037 -8.542 9.230 1.00 92.56 119 VAL A N 1
ATOM 918 C CA . VAL A 1 119 ? 0.649 -9.475 10.193 1.00 92.56 119 VAL A CA 1
ATOM 919 C C . VAL A 1 119 ? -0.395 -10.392 10.832 1.00 92.56 119 VAL A C 1
ATOM 921 O O . VAL A 1 119 ? -0.112 -11.553 11.134 1.00 92.56 119 VAL A O 1
ATOM 924 N N . ARG A 1 120 ? -1.614 -9.885 11.051 1.00 91.88 120 ARG A N 1
ATOM 925 C CA . ARG A 1 120 ? -2.705 -10.655 11.661 1.00 91.88 120 ARG A CA 1
ATOM 926 C C . ARG A 1 120 ? -3.303 -11.614 10.634 1.00 91.88 120 ARG A C 1
ATOM 928 O O . ARG A 1 120 ? -3.622 -11.218 9.518 1.00 91.88 120 ARG A O 1
ATOM 935 N N . LYS A 1 121 ? -3.519 -12.872 11.039 1.00 88.44 121 LYS A N 1
ATOM 936 C CA . LYS A 1 121 ? -4.088 -13.918 10.168 1.00 88.44 121 LYS A CA 1
ATOM 937 C C . LYS A 1 121 ? -5.477 -13.563 9.628 1.00 88.44 121 LYS A C 1
ATOM 939 O O . LYS A 1 121 ? -5.780 -13.897 8.489 1.00 88.44 121 LYS A O 1
ATOM 944 N N . THR A 1 122 ? -6.290 -12.882 10.435 1.00 88.88 122 THR A N 1
ATOM 945 C CA . THR A 1 122 ? -7.635 -12.408 10.067 1.00 88.88 122 THR A CA 1
ATOM 946 C C . THR A 1 122 ? -7.611 -11.423 8.906 1.00 88.88 122 THR A C 1
ATOM 948 O O . THR A 1 122 ? -8.550 -11.381 8.120 1.00 88.88 122 THR A O 1
ATOM 951 N N . ASP A 1 123 ? -6.507 -10.692 8.755 1.00 89.94 123 ASP A N 1
ATOM 952 C CA . ASP A 1 123 ? -6.413 -9.569 7.830 1.00 89.94 123 ASP A CA 1
ATOM 953 C C . ASP A 1 123 ? -5.638 -9.948 6.567 1.00 89.94 123 ASP A C 1
ATOM 955 O O . ASP A 1 123 ? -5.427 -9.101 5.711 1.00 89.94 123 ASP A O 1
ATOM 959 N N . LEU A 1 124 ? -5.206 -11.205 6.403 1.00 89.00 124 LEU A N 1
ATOM 960 C CA . LEU A 1 124 ? -4.371 -11.629 5.267 1.00 89.00 124 LEU A CA 1
ATOM 961 C C . LEU A 1 124 ? -5.017 -11.349 3.899 1.00 89.00 124 LEU A C 1
ATOM 963 O O . LEU A 1 124 ? -4.304 -11.123 2.921 1.00 89.00 124 LEU A O 1
ATOM 967 N N . ALA A 1 125 ? -6.350 -11.291 3.827 1.00 89.00 125 ALA A N 1
ATOM 968 C CA . ALA A 1 125 ? -7.088 -10.877 2.629 1.00 89.00 125 ALA A CA 1
ATOM 969 C C . ALA A 1 125 ? -6.794 -9.417 2.202 1.00 89.00 125 ALA A C 1
ATOM 971 O O . ALA A 1 125 ? -6.967 -9.043 1.038 1.00 89.00 125 ALA A O 1
ATOM 972 N N . ALA A 1 126 ? -6.297 -8.586 3.120 1.00 89.81 126 ALA A N 1
ATOM 973 C CA . ALA A 1 126 ? -5.862 -7.218 2.867 1.00 89.81 126 ALA A CA 1
ATOM 974 C C . ALA A 1 126 ? -4.453 -7.121 2.258 1.00 89.81 126 ALA A C 1
ATOM 976 O O . ALA A 1 126 ? -3.977 -6.016 1.997 1.00 89.81 126 ALA A O 1
ATOM 977 N N . LYS A 1 127 ? -3.784 -8.249 1.979 1.00 93.44 127 LYS A N 1
ATOM 978 C CA . LYS A 1 127 ? -2.502 -8.257 1.265 1.00 93.44 127 LYS A CA 1
ATOM 979 C C . LYS A 1 127 ? -2.622 -7.553 -0.088 1.00 93.44 127 LYS A C 1
ATOM 981 O O . LYS A 1 127 ? -3.573 -7.775 -0.843 1.00 93.44 127 LYS A O 1
ATOM 986 N N . ARG A 1 128 ? -1.640 -6.709 -0.414 1.00 93.31 128 ARG A N 1
ATOM 987 C CA . ARG A 1 128 ? -1.550 -6.002 -1.698 1.00 93.31 128 ARG A CA 1
ATOM 988 C C . ARG A 1 128 ? -0.193 -6.227 -2.340 1.00 93.31 128 ARG A C 1
ATOM 990 O O . ARG A 1 128 ? 0.836 -6.289 -1.671 1.00 93.31 128 ARG A O 1
ATOM 997 N N . VAL A 1 129 ? -0.227 -6.323 -3.661 1.00 94.81 129 VAL A N 1
ATOM 998 C CA . VAL A 1 129 ? 0.947 -6.383 -4.524 1.00 94.81 129 VAL A CA 1
ATOM 999 C C . VAL A 1 129 ? 0.770 -5.289 -5.561 1.00 94.81 129 VAL A C 1
ATOM 1001 O O . VAL A 1 129 ? -0.171 -5.335 -6.351 1.00 94.81 129 VAL A O 1
ATOM 1004 N N . ILE A 1 130 ? 1.633 -4.280 -5.524 1.00 95.12 130 ILE A N 1
ATOM 1005 C CA . ILE A 1 130 ? 1.573 -3.135 -6.431 1.00 95.12 130 ILE A CA 1
ATOM 1006 C C . ILE A 1 130 ? 2.773 -3.200 -7.364 1.00 95.12 130 ILE A C 1
ATOM 1008 O O . ILE A 1 130 ? 3.916 -3.082 -6.925 1.00 95.12 130 ILE A O 1
ATOM 1012 N N . LYS A 1 131 ? 2.510 -3.355 -8.664 1.00 94.88 131 LYS A N 1
ATOM 1013 C CA . LYS A 1 131 ? 3.552 -3.301 -9.690 1.00 94.88 131 LYS A CA 1
ATOM 1014 C C . LYS A 1 131 ? 4.035 -1.865 -9.853 1.00 94.88 131 LYS A C 1
ATOM 1016 O O . LYS A 1 131 ? 3.265 -1.003 -10.281 1.00 94.88 131 LYS A O 1
ATOM 1021 N N . LEU A 1 132 ? 5.299 -1.604 -9.538 1.00 94.25 132 LEU A N 1
ATOM 1022 C CA . LEU A 1 132 ? 5.880 -0.273 -9.656 1.00 94.25 132 LEU A CA 1
ATOM 1023 C C . LEU A 1 132 ? 6.213 0.008 -11.117 1.00 94.25 132 LEU A C 1
ATOM 1025 O O . LEU A 1 132 ? 7.129 -0.570 -11.705 1.00 94.25 132 LEU A O 1
ATOM 1029 N N . LYS A 1 133 ? 5.428 0.897 -11.720 1.00 88.56 133 LYS A N 1
ATOM 1030 C CA . LYS A 1 133 ? 5.656 1.354 -13.087 1.00 88.56 133 LYS A CA 1
ATOM 1031 C C . LYS A 1 133 ? 6.830 2.337 -13.118 1.00 88.56 133 LYS A C 1
ATOM 1033 O O . LYS A 1 133 ? 7.107 2.989 -12.105 1.00 88.56 133 LYS A O 1
ATOM 1038 N N . PRO A 1 134 ? 7.516 2.466 -14.266 1.00 80.81 134 PRO A N 1
ATOM 1039 C CA . PRO A 1 134 ? 8.380 3.612 -14.495 1.00 80.81 134 PRO A CA 1
ATOM 1040 C C . PRO A 1 134 ? 7.619 4.892 -14.153 1.00 80.81 134 PRO A C 1
ATOM 1042 O O . PRO A 1 134 ? 6.410 4.972 -14.383 1.00 80.81 134 PRO A O 1
ATOM 1045 N N . LEU A 1 135 ? 8.321 5.896 -13.624 1.00 72.44 135 LEU A N 1
ATOM 1046 C CA . LEU A 1 135 ? 7.794 7.254 -13.709 1.00 72.44 135 LEU A CA 1
ATOM 1047 C C . LEU A 1 135 ? 7.452 7.466 -15.175 1.00 72.44 135 LEU A C 1
ATOM 1049 O O . LEU A 1 135 ? 8.300 7.153 -16.012 1.00 72.44 135 LEU A O 1
ATOM 1053 N N . ASN A 1 136 ? 6.229 7.906 -15.477 1.00 57.62 136 ASN A N 1
ATOM 1054 C CA . ASN A 1 136 ? 5.865 8.291 -16.831 1.00 57.62 136 ASN A CA 1
ATOM 1055 C C . ASN A 1 136 ? 6.942 9.275 -17.267 1.00 57.62 136 ASN A C 1
ATOM 1057 O O . ASN A 1 136 ? 6.982 10.414 -16.799 1.00 57.62 136 ASN A O 1
ATOM 1061 N N . SER A 1 137 ? 7.884 8.797 -18.070 1.00 49.81 137 SER A N 1
ATOM 1062 C CA . SER A 1 137 ? 8.960 9.601 -18.587 1.00 49.81 137 SER A CA 1
ATOM 1063 C C . SER A 1 137 ? 8.338 10.397 -19.717 1.00 49.81 137 SER A C 1
ATOM 1065 O O . SER A 1 137 ? 8.676 10.206 -20.878 1.00 49.81 137 SER A O 1
ATOM 1067 N N . CYS A 1 138 ? 7.474 11.351 -19.366 1.00 50.38 138 CYS A N 1
ATOM 1068 C CA . CYS A 1 138 ? 7.514 12.634 -20.035 1.00 50.38 138 CYS A CA 1
ATOM 1069 C C . CYS A 1 138 ? 8.866 13.248 -19.662 1.00 50.38 138 CYS A C 1
ATOM 1071 O O . CYS A 1 138 ? 8.957 14.226 -18.925 1.00 50.38 138 CYS A O 1
ATOM 1073 N N . LEU A 1 139 ? 9.946 12.623 -20.145 1.00 51.28 139 LEU A N 1
ATOM 1074 C CA . LEU A 1 139 ? 11.116 13.390 -20.486 1.00 51.28 139 LEU A CA 1
ATOM 1075 C C . LEU A 1 139 ? 10.556 14.457 -21.424 1.00 51.28 139 LEU A C 1
ATOM 1077 O O . LEU A 1 139 ? 9.841 14.090 -22.366 1.00 51.28 139 LEU A O 1
ATOM 1081 N N . PRO A 1 140 ? 10.764 15.752 -21.141 1.00 48.38 140 PRO A N 1
ATOM 1082 C CA . PRO A 1 140 ? 10.408 16.762 -22.116 1.00 48.38 140 PRO A CA 1
ATOM 1083 C C . PRO A 1 140 ? 10.999 16.298 -23.452 1.00 48.38 140 PRO A C 1
ATOM 1085 O O . PRO A 1 140 ? 12.142 15.815 -23.451 1.00 48.38 140 PRO A O 1
ATOM 1088 N N . PRO A 1 141 ? 10.237 16.353 -24.565 1.00 51.47 141 PRO A N 1
ATOM 1089 C CA . PRO A 1 141 ? 10.825 16.119 -25.871 1.00 51.47 141 PRO A CA 1
ATOM 1090 C C . PRO A 1 141 ? 12.069 16.984 -25.901 1.00 51.47 141 PRO A C 1
ATOM 1092 O O . PRO A 1 141 ? 12.020 18.151 -25.527 1.00 51.47 141 PRO A O 1
ATOM 1095 N N . ASN A 1 142 ? 13.189 16.330 -26.153 1.00 47.78 142 ASN A N 1
ATOM 1096 C CA . ASN A 1 142 ? 14.521 16.818 -25.885 1.00 47.78 142 ASN A CA 1
ATOM 1097 C C . ASN A 1 142 ? 14.706 18.171 -26.601 1.00 47.78 142 ASN A C 1
ATOM 1099 O O . ASN A 1 142 ? 15.129 18.199 -27.745 1.00 47.78 142 ASN A O 1
ATOM 1103 N N . TRP A 1 143 ? 14.360 19.311 -25.991 1.00 49.19 143 TRP A N 1
ATOM 1104 C CA . TRP A 1 143 ? 14.545 20.628 -26.623 1.00 49.19 143 TRP A CA 1
ATOM 1105 C C . TRP A 1 143 ? 16.034 20.995 -26.712 1.00 49.19 143 TRP A C 1
ATOM 1107 O O . TRP A 1 143 ? 16.386 22.024 -27.276 1.00 49.19 143 TRP A O 1
ATOM 1117 N N . LEU A 1 144 ? 16.916 20.134 -26.188 1.00 51.75 144 LEU A N 1
ATOM 1118 C CA . LEU A 1 144 ? 18.353 20.149 -26.448 1.00 51.75 144 LEU A CA 1
ATOM 1119 C C . LEU A 1 144 ? 18.758 19.319 -27.684 1.00 51.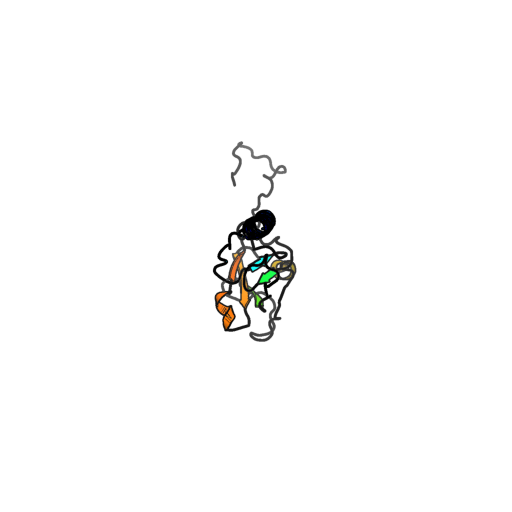75 144 LEU A C 1
ATOM 1121 O O . LEU A 1 144 ? 19.927 19.326 -28.052 1.00 51.75 144 LEU A O 1
ATOM 1125 N N . PHE A 1 145 ? 17.820 18.640 -28.355 1.00 55.09 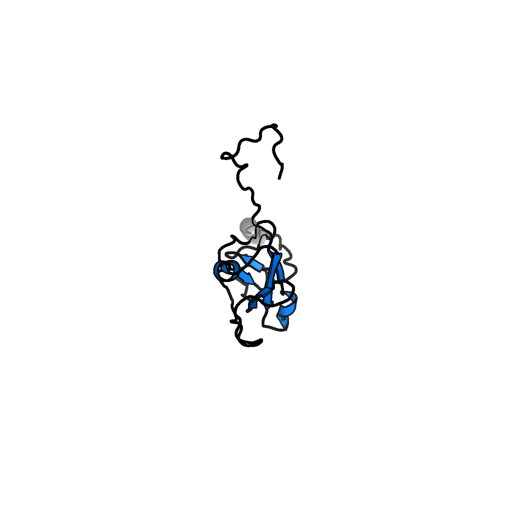145 PHE A N 1
ATOM 1126 C CA . PHE A 1 145 ? 18.038 17.906 -29.603 1.00 55.09 145 PHE A CA 1
ATOM 1127 C C . PHE A 1 145 ? 16.837 18.094 -30.543 1.00 55.09 145 PHE A C 1
ATOM 1129 O O . PHE A 1 145 ? 15.833 17.388 -30.464 1.00 55.09 145 PHE A O 1
ATOM 1136 N N . PHE A 1 146 ? 16.942 19.061 -31.454 1.00 52.00 146 PHE A N 1
ATOM 1137 C CA . PHE A 1 146 ? 15.958 19.288 -32.513 1.00 52.00 146 PHE A CA 1
ATOM 1138 C C . PHE A 1 146 ? 15.715 18.006 -33.341 1.00 52.00 146 PHE A C 1
ATOM 1140 O O . PHE A 1 146 ? 16.679 17.424 -33.845 1.00 52.00 146 PHE A O 1
ATOM 1147 N N . PRO A 1 147 ? 14.459 17.559 -33.542 1.00 48.34 147 PRO A N 1
ATOM 1148 C CA . PRO A 1 147 ? 14.160 16.496 -34.493 1.00 48.34 147 PRO A CA 1
ATOM 1149 C C . PRO A 1 147 ? 14.273 17.043 -35.921 1.00 48.34 147 PRO A C 1
ATOM 1151 O O . PRO A 1 147 ? 13.578 17.985 -36.288 1.00 48.34 147 PRO A O 1
ATOM 1154 N N . ILE A 1 148 ? 15.111 16.419 -36.751 1.00 54.53 148 ILE A N 1
ATOM 1155 C CA . ILE A 1 148 ? 15.339 16.836 -38.148 1.00 54.53 148 ILE A CA 1
ATOM 1156 C C . ILE A 1 148 ? 14.081 16.628 -39.025 1.00 54.53 148 ILE A C 1
ATOM 1158 O O . ILE A 1 148 ? 14.007 17.189 -40.107 1.00 54.53 148 ILE A O 1
ATOM 1162 N N . ASN A 1 149 ? 13.048 15.900 -38.568 1.00 55.38 149 ASN A N 1
ATOM 1163 C CA . ASN A 1 149 ? 11.922 15.492 -39.428 1.00 55.38 149 ASN A CA 1
ATOM 1164 C C . ASN A 1 149 ? 10.509 15.597 -38.812 1.00 55.38 149 ASN A C 1
ATOM 1166 O O . ASN A 1 149 ? 9.618 14.857 -39.212 1.00 55.38 149 ASN A O 1
ATOM 1170 N N . GLY A 1 150 ? 10.264 16.502 -37.857 1.00 52.03 150 GLY A N 1
ATOM 1171 C CA . GLY A 1 150 ? 8.896 16.9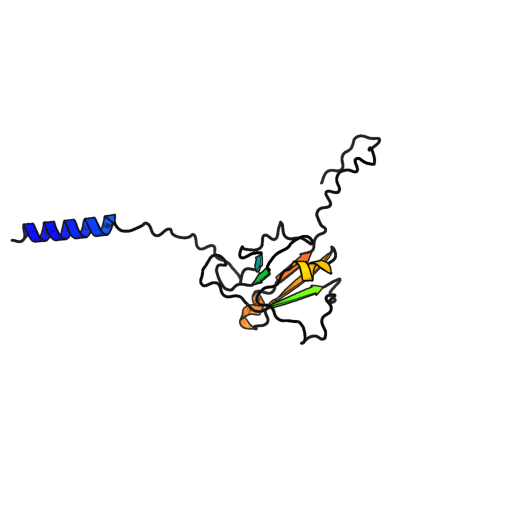70 -37.544 1.00 52.03 150 GLY A CA 1
ATOM 1172 C C . GLY A 1 150 ? 7.871 15.957 -36.997 1.00 52.03 150 GLY A C 1
ATOM 1173 O O . GLY A 1 150 ? 6.711 16.320 -36.823 1.00 52.03 150 GLY A O 1
ATOM 1174 N N . ILE A 1 151 ? 8.255 14.718 -36.687 1.00 51.16 151 ILE A N 1
ATOM 1175 C CA . ILE A 1 151 ? 7.362 13.739 -36.055 1.00 51.16 151 ILE A CA 1
ATOM 1176 C C . ILE A 1 151 ? 7.612 13.775 -34.548 1.00 51.16 151 ILE A C 1
ATOM 1178 O O . ILE A 1 151 ? 8.657 13.335 -34.066 1.00 51.16 151 ILE A O 1
ATOM 1182 N N . ALA A 1 152 ? 6.655 14.325 -33.803 1.00 51.22 152 ALA A N 1
ATOM 1183 C CA . ALA A 1 152 ? 6.641 14.220 -32.352 1.00 51.22 152 ALA A CA 1
ATOM 1184 C C . ALA A 1 152 ? 6.337 12.762 -31.955 1.00 51.22 152 ALA A C 1
ATOM 1186 O O . ALA A 1 152 ? 5.338 12.215 -32.429 1.00 51.22 152 ALA A O 1
ATOM 1187 N N . PRO A 1 153 ? 7.137 12.115 -31.090 1.00 45.69 153 PRO A N 1
ATOM 1188 C CA . PRO A 1 153 ? 6.684 10.897 -30.441 1.00 45.69 153 PRO A CA 1
ATOM 1189 C C . PR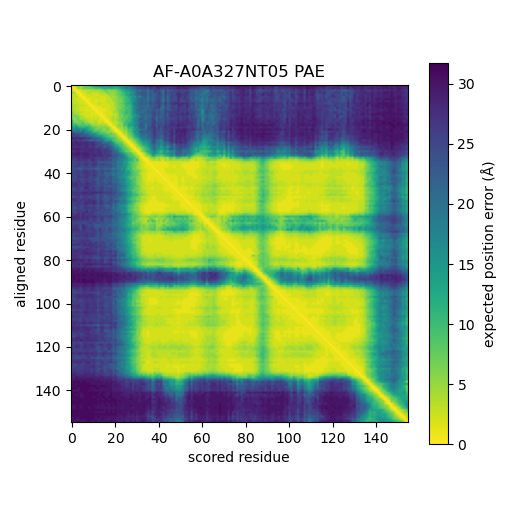O A 1 153 ? 5.541 11.263 -29.486 1.00 45.69 153 PRO A C 1
ATOM 1191 O O . PRO A 1 153 ? 5.716 12.062 -28.564 1.00 45.69 153 PRO A O 1
ATOM 1194 N N . GLY A 1 154 ? 4.356 10.715 -29.753 1.00 49.25 154 GLY A N 1
ATOM 1195 C CA . GLY A 1 154 ? 3.241 10.738 -28.811 1.00 49.25 154 GLY A CA 1
ATOM 1196 C C . GLY A 1 154 ? 3.570 9.926 -27.557 1.00 49.25 154 GLY A C 1
ATOM 1197 O O . GLY A 1 154 ? 4.387 9.004 -27.609 1.00 49.25 154 GLY A O 1
ATOM 1198 N N . CYS A 1 155 ? 2.945 10.302 -26.442 1.00 54.28 155 CYS A N 1
ATOM 1199 C CA . CYS A 1 155 ? 2.832 9.437 -25.268 1.00 54.28 155 CYS A CA 1
ATOM 1200 C C . CYS A 1 155 ? 1.908 8.254 -25.569 1.00 54.28 155 CYS A C 1
ATOM 1202 O O . CYS A 1 155 ? 0.885 8.488 -26.256 1.00 54.28 155 CYS A O 1
#

Nearest PDB structures (foldseek):
  6dg5-assembly1_C  TM=4.177E-01  e=5.685E+00  Mus musculus
  3nru-assembly4_D  TM=2.093E-01  e=2.134E+00  Homo sapiens
  3nru-assembly9_I  TM=2.031E-01  e=1.695E+00  Homo sapiens

Solvent-accessible surface area (backbone atoms only — not comparable to full-atom values): 9509 Å² total; per-residue (Å²): 119,68,71,61,55,54,51,50,53,49,51,55,52,53,55,56,63,74,64,58,71,82,77,77,76,70,77,76,73,78,69,86,57,46,40,51,22,47,70,66,36,76,56,57,74,89,78,61,45,61,81,46,72,46,41,34,32,39,26,42,64,53,64,87,46,92,80,43,42,68,40,49,23,35,74,47,38,27,50,94,85,41,77,69,52,96,56,64,60,101,83,61,61,69,75,33,52,58,42,58,45,36,72,63,36,73,76,60,54,67,72,22,32,43,36,39,40,41,71,49,81,90,44,47,85,49,45,44,77,43,76,32,50,62,68,82,73,75,60,68,78,52,86,91,53,82,71,96,74,83,72,77,84,76,133

Secondary structure (DSSP, 8-state):
-HHHHHHHHHHHHHHHHHT-------------S--EEETTEE--TTT--TT--SEEEEEES-TTSTTPEEEPEEEEEEETTEE-S--STTT-PPPBSSEEHHHHHTT--TTPEEEEEESSGGGGGG-EEEE-PPP---PPP-TTS--TT--PPP-

F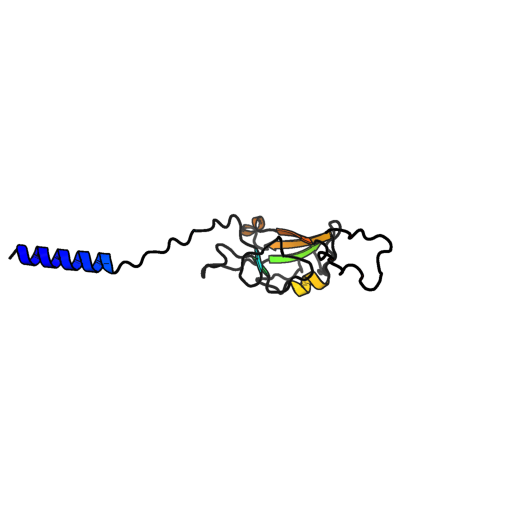oldseek 3Di:
DVVVVVVVVVVVVVVVVVPDDPPPPPPQPPPPAFAWDFQLHGDDLVPDALPDWGKIFGWDGDSVDPPIDTFKKFKFKADPRHTDPPADDPPRGDIDSIDTCNVRSVRDDQQIWIWIATPDPVRRRNIDTRHHHPDPPVVPPPPVDDDPDPDDDDD

Sequence (155 aa):
MNKLIHLLNLVVLVTLLLNSKPVQAHEKRNFYGNPLTLNGKPLNYSSFSLSSRGMLAVVDEDPESKEATKIPFRIYLKRAGAVVTPSVSDNTQPVYYDIDVSAVLALARPGDDLIIEPVRKTDLAAKRVIKLKPLNSCLPPNWLFFPINGIAPGC

Organism: NCBI:txid2183553

pLDDT: mean 78.74, std 17.61, range [42.22, 97.25]